Protein AF-A0AA43J8G1-F1 (afdb_monomer_lite)

Structure (mmCIF, N/CA/C/O backbone):
data_AF-A0AA43J8G1-F1
#
_entry.id   AF-A0AA43J8G1-F1
#
loop_
_atom_site.group_PDB
_atom_site.id
_atom_site.type_symbol
_atom_site.label_atom_id
_atom_site.label_alt_id
_atom_site.label_comp_id
_atom_site.label_asym_id
_atom_site.label_entity_id
_atom_site.label_seq_id
_atom_site.pdbx_PDB_ins_code
_atom_site.Cartn_x
_atom_site.Cartn_y
_atom_site.Cartn_z
_atom_site.occupancy
_atom_site.B_iso_or_equiv
_atom_site.auth_seq_id
_atom_site.auth_comp_id
_atom_site.auth_asym_id
_atom_site.auth_atom_id
_atom_site.pdbx_PDB_model_num
ATOM 1 N N . MET A 1 1 ? -18.844 6.694 15.145 1.00 42.03 1 MET A N 1
ATOM 2 C CA . MET A 1 1 ? -17.900 7.613 14.473 1.00 42.03 1 MET A CA 1
ATOM 3 C C . MET A 1 1 ? -17.092 6.788 13.487 1.00 42.03 1 MET A C 1
ATOM 5 O O . MET A 1 1 ? -16.266 6.000 13.926 1.00 42.03 1 MET A O 1
ATOM 9 N N . SER A 1 2 ? -17.385 6.872 12.188 1.00 48.81 2 SER A N 1
ATOM 10 C CA . SER A 1 2 ? -16.621 6.143 11.168 1.00 48.81 2 SER A CA 1
ATOM 11 C C . SER A 1 2 ? -15.239 6.784 11.054 1.00 48.81 2 SER A C 1
ATOM 13 O O . SER A 1 2 ? -15.141 7.952 10.679 1.00 48.81 2 SER A O 1
ATOM 15 N N . LYS A 1 3 ? -14.180 6.070 11.452 1.00 57.44 3 LYS A N 1
ATOM 16 C CA . LYS A 1 3 ? -12.802 6.531 11.239 1.00 57.44 3 LYS A CA 1
ATOM 17 C C . LYS A 1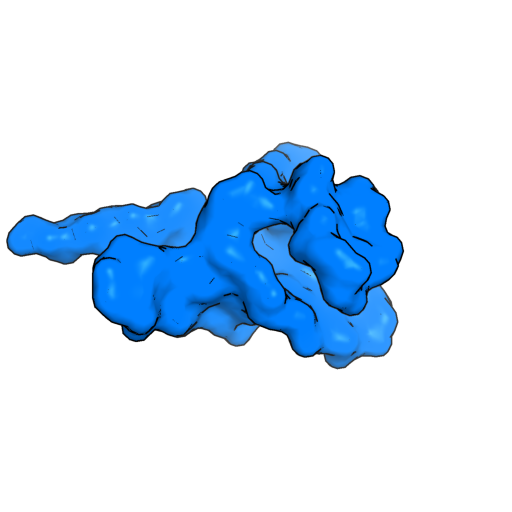 3 ? -12.599 6.692 9.727 1.00 57.44 3 LYS A C 1
ATOM 19 O O . LYS A 1 3 ? -12.797 5.732 8.990 1.00 57.44 3 LYS A O 1
ATOM 24 N N . LYS A 1 4 ? -12.267 7.904 9.271 1.00 74.56 4 LYS A N 1
ATOM 25 C CA . LYS A 1 4 ? -11.865 8.150 7.879 1.00 74.56 4 LYS A CA 1
ATOM 26 C C . LYS A 1 4 ? -10.583 7.363 7.599 1.00 74.56 4 LYS A C 1
ATOM 28 O O . LYS A 1 4 ? -9.660 7.409 8.409 1.00 74.56 4 LYS A O 1
ATOM 33 N N . VAL A 1 5 ? -10.552 6.646 6.482 1.00 82.00 5 VAL A N 1
ATOM 34 C CA . VAL A 1 5 ? -9.317 6.078 5.925 1.00 82.00 5 VAL A CA 1
ATOM 35 C C . VAL A 1 5 ? -8.427 7.221 5.429 1.00 82.00 5 VAL A C 1
ATOM 37 O O . VAL A 1 5 ? -8.942 8.256 5.002 1.00 82.00 5 VAL A O 1
ATOM 40 N N . LYS A 1 6 ? -7.105 7.069 5.544 1.00 86.69 6 LYS A N 1
ATOM 41 C CA . LYS A 1 6 ? -6.131 8.095 5.138 1.00 86.69 6 LYS A CA 1
ATOM 42 C C . LYS A 1 6 ? -5.938 8.139 3.623 1.00 86.69 6 LYS A C 1
ATOM 44 O O . LYS A 1 6 ? -5.704 9.217 3.086 1.00 86.69 6 LYS A O 1
ATOM 49 N N . PHE A 1 7 ? -6.048 6.986 2.964 1.00 91.62 7 PHE A N 1
ATOM 50 C CA . PHE A 1 7 ? -5.938 6.856 1.513 1.00 91.62 7 PHE A CA 1
ATOM 51 C C . PHE A 1 7 ? -7.203 6.233 0.927 1.00 91.62 7 PHE A C 1
ATOM 53 O O . PHE A 1 7 ? -7.833 5.378 1.554 1.00 91.62 7 PHE A O 1
ATOM 60 N N . GLU A 1 8 ? -7.576 6.667 -0.271 1.00 92.38 8 GLU A N 1
ATOM 61 C CA . GLU A 1 8 ? -8.773 6.203 -0.973 1.00 92.38 8 GLU A CA 1
ATOM 62 C C . GLU A 1 8 ? -8.436 5.197 -2.076 1.00 92.38 8 GLU A C 1
ATOM 64 O O . GLU A 1 8 ? -7.316 5.142 -2.580 1.00 92.38 8 GLU A O 1
ATOM 69 N N . TYR A 1 9 ? -9.420 4.388 -2.468 1.00 92.25 9 TYR A N 1
ATOM 70 C CA . TYR A 1 9 ? -9.268 3.478 -3.600 1.00 92.25 9 TYR A CA 1
ATOM 71 C C . TYR A 1 9 ? -8.972 4.269 -4.883 1.00 92.25 9 TYR A C 1
ATOM 73 O O . TYR A 1 9 ? -9.657 5.244 -5.186 1.00 92.25 9 TYR A O 1
ATOM 81 N N . GLY A 1 10 ? -7.968 3.839 -5.642 1.00 92.19 10 GLY A N 1
ATOM 82 C CA . GLY A 1 10 ? -7.469 4.516 -6.837 1.00 92.19 10 GLY A CA 1
ATOM 83 C C . GLY A 1 10 ? -6.510 5.675 -6.554 1.00 92.19 10 GLY A C 1
ATOM 84 O O . GLY A 1 10 ? -5.984 6.257 -7.498 1.00 92.19 10 GLY A O 1
ATOM 85 N N . GLN A 1 11 ? -6.256 6.017 -5.287 1.00 94.06 11 GLN A N 1
ATOM 86 C CA . GLN A 1 11 ? -5.293 7.058 -4.943 1.00 94.06 11 GLN A CA 1
ATOM 87 C C . GLN A 1 11 ? -3.859 6.580 -5.197 1.00 94.06 11 GLN A C 1
ATOM 89 O O . GLN A 1 11 ? -3.473 5.489 -4.771 1.00 94.06 11 GLN A O 1
ATOM 94 N N . THR A 1 12 ? -3.054 7.435 -5.826 1.00 94.12 12 THR A N 1
ATOM 95 C CA . THR A 1 12 ? -1.610 7.228 -5.951 1.00 94.12 12 THR A CA 1
ATOM 96 C C . THR A 1 12 ? -0.917 7.488 -4.614 1.00 94.12 12 THR A C 1
ATOM 98 O O . THR A 1 12 ? -1.096 8.532 -3.979 1.00 94.12 12 THR A O 1
ATOM 101 N N . VAL A 1 13 ? -0.096 6.538 -4.186 1.00 93.12 13 VAL A N 1
ATOM 102 C CA . VAL A 1 13 ? 0.694 6.601 -2.955 1.00 93.12 13 VAL A CA 1
ATOM 103 C C . VAL A 1 13 ? 2.144 6.234 -3.239 1.00 93.12 13 VAL A C 1
ATOM 105 O O . VAL A 1 13 ? 2.438 5.498 -4.181 1.00 93.12 13 VAL A O 1
ATOM 108 N N . SER A 1 14 ? 3.058 6.741 -2.420 1.00 91.81 14 SER A N 1
ATOM 109 C CA . SER A 1 14 ? 4.469 6.367 -2.429 1.00 91.81 14 SER A CA 1
ATOM 110 C C . SER A 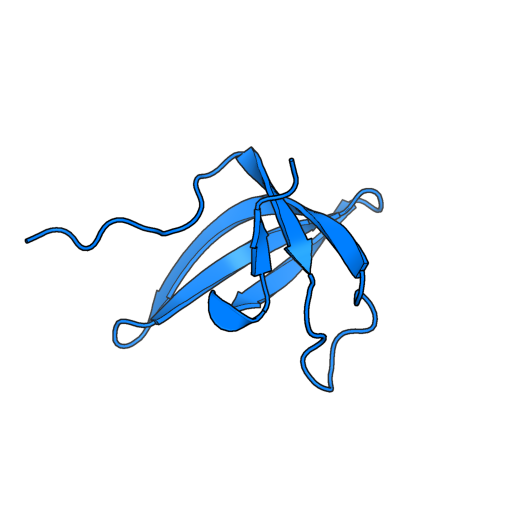1 14 ? 4.824 5.570 -1.176 1.00 91.81 14 SER A C 1
ATOM 112 O O . SER A 1 14 ? 4.341 5.854 -0.076 1.00 91.81 14 SER A O 1
ATOM 114 N N . VAL A 1 15 ? 5.679 4.560 -1.334 1.00 88.88 15 VAL A N 1
ATOM 115 C CA . VAL A 1 15 ? 6.193 3.765 -0.211 1.00 88.88 15 VAL A CA 1
ATOM 116 C C . VAL A 1 15 ? 7.406 4.479 0.387 1.00 88.88 15 VAL A C 1
ATOM 118 O O . VAL A 1 15 ? 8.505 4.444 -0.169 1.00 88.88 15 VAL A O 1
ATOM 121 N N . VAL A 1 16 ? 7.221 5.140 1.530 1.00 84.19 16 VAL A N 1
ATOM 122 C CA . VAL A 1 16 ? 8.260 5.980 2.163 1.00 84.19 16 VAL A CA 1
ATOM 123 C C . VAL A 1 16 ? 9.224 5.189 3.041 1.00 84.19 16 VAL A C 1
ATOM 125 O O . VAL A 1 16 ? 10.382 5.574 3.227 1.00 84.19 16 VAL A O 1
ATOM 128 N N . GLN A 1 17 ? 8.776 4.046 3.549 1.00 70.38 17 GLN A N 1
ATOM 129 C CA . GLN A 1 17 ? 9.591 3.164 4.362 1.00 70.38 17 GLN A CA 1
ATOM 130 C C . GLN A 1 17 ? 9.248 1.724 4.009 1.00 70.38 17 GLN A C 1
ATOM 132 O O . GLN A 1 17 ? 8.135 1.256 4.217 1.00 70.38 17 GLN A O 1
ATOM 137 N N . ALA A 1 18 ? 10.226 1.026 3.440 1.00 60.09 18 ALA A N 1
ATOM 138 C CA . ALA A 1 18 ? 10.122 -0.404 3.246 1.00 60.09 18 ALA A CA 1
ATOM 139 C C . ALA A 1 18 ? 10.024 -1.075 4.621 1.00 60.09 18 ALA A C 1
ATOM 141 O O . ALA A 1 18 ? 10.932 -0.936 5.446 1.00 60.09 18 ALA A O 1
ATOM 142 N N . ALA A 1 19 ? 8.953 -1.837 4.853 1.00 59.75 19 ALA A N 1
ATOM 143 C CA . ALA A 1 19 ? 9.028 -2.941 5.799 1.00 59.75 19 ALA A CA 1
ATOM 144 C C . ALA A 1 19 ? 10.273 -3.786 5.448 1.00 59.75 19 ALA A C 1
ATOM 146 O O . ALA A 1 19 ? 10.649 -3.843 4.275 1.00 59.75 19 ALA A O 1
ATOM 147 N N . PRO A 1 20 ? 10.929 -4.458 6.409 1.00 57.56 20 PRO A N 1
ATOM 148 C CA . PRO A 1 20 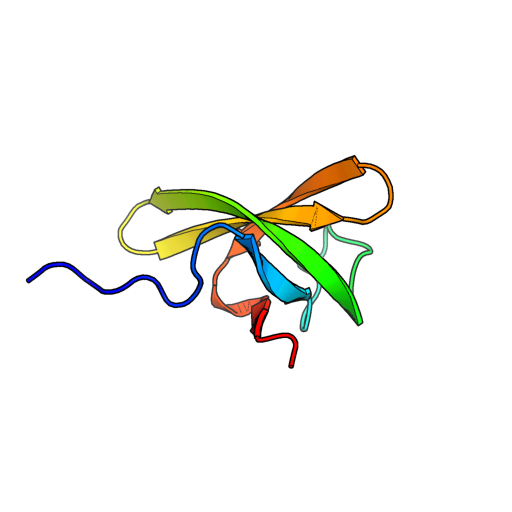? 12.162 -5.213 6.148 1.00 57.56 20 PRO A CA 1
ATOM 149 C C . PRO A 1 20 ? 12.033 -6.274 5.037 1.00 57.56 20 PRO A C 1
ATOM 151 O O . PRO A 1 20 ? 13.039 -6.763 4.535 1.00 57.56 20 PRO A O 1
ATOM 154 N N . THR A 1 21 ? 10.807 -6.618 4.643 1.00 56.97 21 THR A N 1
ATOM 155 C CA . THR A 1 21 ? 10.457 -7.578 3.593 1.00 56.97 21 THR A CA 1
ATOM 156 C C . THR A 1 21 ? 10.208 -6.968 2.211 1.00 56.97 21 THR A C 1
ATOM 158 O O . THR A 1 21 ? 10.074 -7.723 1.254 1.00 56.97 21 THR A O 1
ATOM 161 N N . THR A 1 22 ? 10.130 -5.642 2.071 1.00 63.19 22 THR A N 1
ATOM 162 C CA . THR A 1 22 ? 9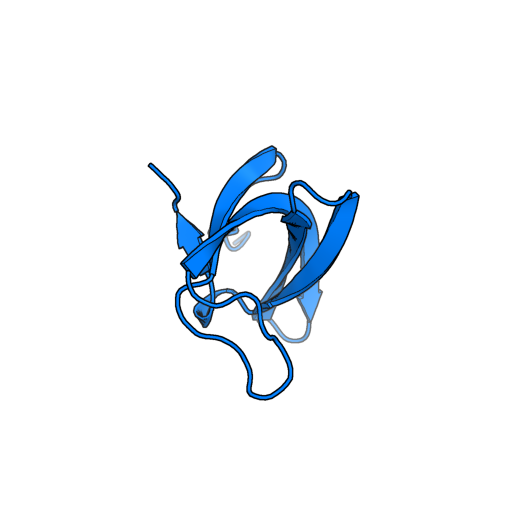.704 -5.003 0.818 1.00 63.19 22 THR A CA 1
ATOM 163 C C . THR A 1 22 ? 10.862 -4.264 0.153 1.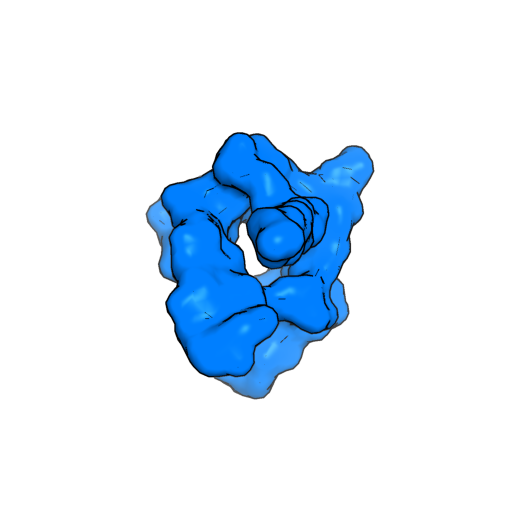00 63.19 22 THR A C 1
ATOM 165 O O . THR A 1 22 ? 11.446 -3.347 0.717 1.00 63.19 22 THR A O 1
ATOM 168 N N . HIS A 1 23 ? 11.167 -4.594 -1.100 1.00 65.19 23 HIS A N 1
ATOM 169 C CA . HIS A 1 23 ? 12.199 -3.902 -1.884 1.00 65.19 23 HIS A CA 1
ATOM 170 C C . HIS A 1 23 ? 11.698 -2.612 -2.574 1.00 65.19 23 HIS A C 1
ATOM 172 O O . HIS A 1 23 ? 12.435 -2.013 -3.348 1.00 65.19 23 HIS A O 1
ATOM 178 N N . ARG A 1 24 ? 10.462 -2.161 -2.302 1.00 68.38 24 ARG A N 1
ATOM 179 C CA . ARG A 1 24 ? 9.763 -1.079 -3.035 1.00 68.38 24 ARG A CA 1
ATOM 180 C C . ARG A 1 24 ? 9.924 0.322 -2.440 1.00 68.38 24 ARG A C 1
ATOM 182 O O . ARG A 1 24 ? 9.093 1.190 -2.691 1.00 68.38 24 ARG A O 1
ATOM 189 N N . ARG A 1 25 ? 10.955 0.569 -1.631 1.00 65.62 25 ARG A N 1
ATOM 190 C CA . ARG A 1 25 ? 11.186 1.904 -1.056 1.00 65.62 25 ARG A CA 1
ATOM 191 C C . ARG A 1 25 ? 11.316 2.938 -2.186 1.00 65.62 25 ARG A C 1
ATOM 193 O O . ARG A 1 25 ? 12.051 2.687 -3.129 1.00 65.62 25 ARG A O 1
ATOM 200 N N . GLU A 1 26 ? 10.606 4.061 -2.086 1.00 67.25 26 GLU A N 1
ATOM 201 C CA . GLU A 1 26 ? 10.560 5.140 -3.097 1.00 67.25 26 GLU A CA 1
ATOM 202 C C . GLU A 1 26 ? 9.797 4.800 -4.396 1.00 67.25 26 GLU A C 1
ATOM 204 O O . GLU A 1 26 ? 9.858 5.556 -5.366 1.00 67.25 26 GLU A O 1
ATOM 209 N N . HIS A 1 27 ? 9.017 3.711 -4.422 1.00 81.62 27 HIS A N 1
ATOM 210 C CA . HIS A 1 27 ? 8.121 3.405 -5.541 1.00 81.62 27 HIS A CA 1
ATOM 211 C C . HIS A 1 27 ? 6.719 3.991 -5.339 1.00 81.62 27 HIS A C 1
ATOM 213 O O . HIS A 1 27 ? 6.189 4.010 -4.225 1.00 81.62 27 HIS A O 1
ATOM 219 N N . TYR A 1 28 ? 6.109 4.413 -6.448 1.00 89.75 28 TYR A N 1
ATOM 220 C CA . TYR A 1 28 ? 4.716 4.848 -6.520 1.00 89.75 28 TYR A CA 1
ATOM 221 C C . TYR A 1 28 ? 3.826 3.697 -6.981 1.00 89.75 28 TYR A C 1
ATOM 223 O O . TYR A 1 28 ? 4.192 2.951 -7.892 1.00 89.75 28 TYR A O 1
ATOM 231 N N . GLY A 1 29 ? 2.647 3.588 -6.383 1.00 92.12 29 GLY A N 1
ATOM 232 C CA . GLY A 1 29 ? 1.605 2.655 -6.793 1.00 92.12 29 GLY A CA 1
ATOM 233 C C . GLY A 1 29 ? 0.217 3.213 -6.502 1.00 92.12 29 GLY A C 1
ATOM 234 O O . GLY A 1 29 ? 0.078 4.281 -5.908 1.00 92.12 29 GLY A O 1
ATOM 235 N N . SER A 1 30 ? -0.814 2.501 -6.941 1.00 95.12 30 SER A N 1
ATOM 236 C CA . SER A 1 30 ? -2.213 2.891 -6.742 1.00 95.12 30 SER A CA 1
ATOM 237 C C . SER A 1 30 ? -2.872 2.000 -5.699 1.00 95.12 30 SER A C 1
ATOM 239 O O . SER A 1 30 ? -2.729 0.780 -5.741 1.00 95.12 30 SER A O 1
ATOM 241 N N . VAL A 1 31 ? -3.622 2.589 -4.769 1.00 95.12 31 VAL A N 1
ATOM 242 C CA . VAL A 1 31 ? -4.392 1.823 -3.782 1.00 95.12 31 VAL A CA 1
ATOM 243 C C . VAL A 1 31 ? -5.492 1.038 -4.499 1.00 95.12 31 VAL A C 1
ATOM 245 O O . VAL A 1 31 ? -6.433 1.619 -5.032 1.00 95.12 31 VAL A O 1
ATOM 248 N N . CYS A 1 32 ? -5.405 -0.286 -4.483 1.00 95.31 32 CYS A N 1
ATOM 249 C CA . CYS A 1 32 ? -6.372 -1.199 -5.096 1.00 95.31 32 CYS A CA 1
ATOM 250 C C . CYS A 1 32 ? -7.127 -2.049 -4.061 1.00 95.31 32 CYS A C 1
ATOM 252 O O . CYS A 1 32 ? -7.919 -2.921 -4.418 1.00 95.31 32 CYS A O 1
ATOM 254 N N . GLY A 1 33 ? -6.914 -1.798 -2.768 1.00 94.75 33 GLY A N 1
ATOM 255 C CA . GLY A 1 33 ? -7.634 -2.456 -1.685 1.00 94.75 33 GLY A CA 1
ATOM 256 C C . GLY A 1 33 ? -7.372 -1.791 -0.341 1.00 94.75 33 GLY A C 1
ATOM 257 O O . GLY A 1 33 ? -6.309 -1.218 -0.116 1.00 94.75 33 GLY A O 1
ATOM 258 N N . ILE A 1 34 ? -8.354 -1.856 0.557 1.00 94.12 34 ILE A N 1
ATOM 259 C CA . ILE A 1 34 ? -8.255 -1.307 1.912 1.00 94.12 34 ILE A CA 1
ATOM 260 C C . ILE A 1 34 ? -8.816 -2.343 2.878 1.00 94.12 34 ILE A C 1
ATOM 262 O O . ILE A 1 34 ? -9.940 -2.820 2.709 1.00 94.12 34 ILE A O 1
ATOM 266 N N . ARG A 1 35 ? -8.038 -2.685 3.900 1.00 92.50 35 ARG A N 1
ATOM 267 C CA . ARG A 1 35 ? -8.398 -3.649 4.935 1.00 92.50 35 ARG A CA 1
ATOM 268 C C . ARG A 1 35 ? -8.165 -3.039 6.309 1.00 92.50 35 ARG A C 1
ATOM 270 O O . ARG A 1 35 ? -7.171 -2.360 6.529 1.00 92.50 35 ARG A O 1
ATOM 277 N N . GLN A 1 36 ? -9.062 -3.312 7.251 1.00 90.69 36 GLN A N 1
ATOM 278 C CA . GLN A 1 36 ? -8.913 -2.871 8.635 1.00 90.69 36 GLN A CA 1
ATOM 279 C C . GLN A 1 36 ? -8.790 -4.076 9.571 1.00 90.69 36 GLN A C 1
ATOM 281 O O . GLN A 1 36 ? -9.637 -4.969 9.540 1.00 90.69 36 GLN A O 1
ATOM 286 N N . VAL A 1 37 ? -7.746 -4.099 10.400 1.00 88.75 37 VAL A N 1
ATOM 287 C CA . VAL A 1 37 ? -7.488 -5.152 11.397 1.00 88.75 37 VAL A CA 1
ATOM 288 C C . VAL A 1 37 ? -7.132 -4.480 12.718 1.00 88.75 37 VAL A C 1
ATOM 290 O O . VAL A 1 37 ? -6.253 -3.627 12.748 1.00 88.75 37 VAL A O 1
ATOM 293 N N . ASP A 1 38 ? -7.865 -4.789 13.791 1.00 87.88 38 ASP A N 1
ATOM 294 C CA . ASP A 1 38 ? -7.643 -4.231 15.140 1.00 87.88 38 ASP A CA 1
ATOM 295 C C . ASP A 1 38 ? -7.531 -2.690 15.193 1.00 87.88 38 ASP A C 1
ATOM 297 O O . ASP A 1 38 ? -6.851 -2.105 16.031 1.00 87.88 38 ASP A O 1
ATOM 301 N N . GLY A 1 39 ? -8.223 -1.998 14.281 1.00 85.38 39 GLY A N 1
ATOM 302 C CA . GLY A 1 39 ? -8.206 -0.536 14.183 1.00 85.38 39 GLY A CA 1
ATOM 303 C C . GLY A 1 39 ? -7.035 0.055 13.390 1.00 85.38 39 GLY A C 1
ATOM 304 O O . GLY A 1 39 ? -6.991 1.280 13.254 1.00 85.38 39 GLY A O 1
ATOM 305 N N . HIS A 1 40 ? -6.160 -0.784 12.835 1.00 87.94 40 HIS A N 1
ATOM 306 C CA . HIS A 1 40 ? -5.103 -0.421 11.894 1.00 87.94 40 HIS A CA 1
ATOM 307 C C . HIS A 1 40 ? -5.588 -0.594 10.452 1.00 87.94 40 HIS A C 1
ATOM 309 O O . HIS A 1 40 ? -6.234 -1.593 10.127 1.00 87.94 40 HIS A O 1
ATOM 315 N N . ASN A 1 41 ? -5.284 0.383 9.595 1.00 90.38 41 ASN A N 1
ATOM 316 C CA . ASN A 1 41 ? -5.580 0.317 8.166 1.00 90.38 41 ASN A CA 1
ATOM 317 C C . ASN A 1 41 ? -4.370 -0.235 7.408 1.00 90.38 41 ASN A C 1
ATOM 319 O O . ASN A 1 41 ? -3.249 0.261 7.554 1.00 90.38 41 ASN A O 1
ATOM 323 N N . PHE A 1 42 ? -4.642 -1.221 6.567 1.00 92.06 42 PHE A N 1
ATOM 324 C CA . PHE A 1 42 ? -3.725 -1.824 5.619 1.00 92.06 42 PHE A CA 1
ATOM 325 C C . PHE A 1 42 ? -4.230 -1.528 4.213 1.00 92.06 42 PHE A C 1
ATOM 327 O O . PHE A 1 42 ? -5.426 -1.633 3.930 1.00 92.06 42 PHE A O 1
ATOM 334 N N . TYR A 1 43 ? -3.319 -1.137 3.339 1.00 93.00 43 TYR A N 1
ATOM 335 C CA . TYR A 1 43 ? -3.614 -0.713 1.983 1.00 93.00 43 TYR A CA 1
ATOM 336 C C . TYR A 1 43 ? -2.900 -1.653 1.027 1.00 93.00 43 TYR A C 1
ATOM 338 O O . TYR A 1 43 ? -1.692 -1.853 1.129 1.00 93.00 43 TYR A O 1
ATOM 346 N N . LEU A 1 44 ? -3.656 -2.228 0.102 1.00 94.25 44 LEU A N 1
ATOM 347 C CA . LEU A 1 44 ? -3.106 -2.991 -1.002 1.00 94.25 44 LEU A CA 1
ATOM 348 C C . LEU A 1 44 ? -2.739 -2.000 -2.107 1.00 94.25 44 LEU A C 1
ATOM 350 O O . LEU A 1 44 ? -3.600 -1.246 -2.562 1.00 94.25 44 LEU A O 1
ATOM 354 N N . VAL A 1 45 ? -1.469 -1.973 -2.496 1.00 93.00 45 VAL A N 1
ATOM 355 C CA . VAL A 1 45 ? -0.920 -1.027 -3.472 1.00 93.00 45 VAL A CA 1
ATOM 356 C C . VAL A 1 45 ? -0.447 -1.799 -4.694 1.00 93.00 45 VAL A C 1
ATOM 358 O O . VAL A 1 45 ? 0.451 -2.629 -4.578 1.00 93.00 45 VAL A O 1
ATOM 361 N N . GLU A 1 46 ? -1.051 -1.526 -5.850 1.00 93.88 46 GLU A N 1
ATOM 362 C CA . GLU A 1 46 ? -0.655 -2.071 -7.151 1.00 93.88 46 GLU A CA 1
ATOM 363 C C . GLU A 1 46 ? 0.414 -1.185 -7.799 1.00 93.88 46 GLU A C 1
ATOM 365 O O . GLU A 1 46 ? 0.250 0.034 -7.919 1.0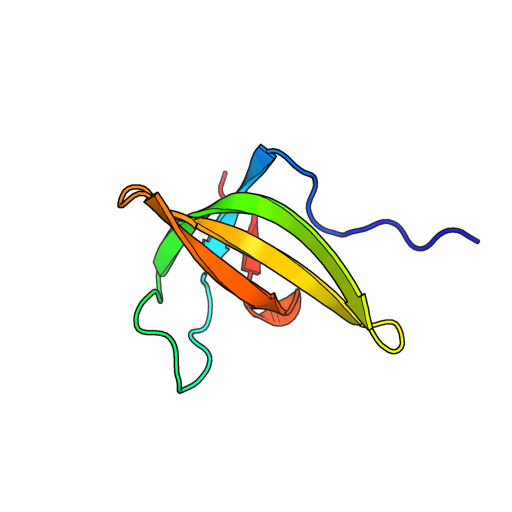0 93.88 46 GLU A O 1
ATOM 370 N N . PHE A 1 47 ? 1.518 -1.801 -8.214 1.00 90.75 47 PHE A N 1
ATOM 371 C CA . PHE A 1 47 ? 2.634 -1.139 -8.882 1.00 90.75 47 PHE A CA 1
ATOM 372 C C . PHE A 1 47 ? 2.574 -1.324 -10.402 1.00 90.75 47 PHE A C 1
ATOM 374 O O . PHE A 1 47 ? 1.802 -2.115 -10.939 1.00 90.75 47 PHE A O 1
ATOM 381 N N . SER A 1 48 ? 3.433 -0.600 -11.122 1.00 88.94 48 SER A N 1
ATOM 382 C CA . SER A 1 48 ? 3.483 -0.608 -12.591 1.00 88.94 48 SER A CA 1
ATOM 383 C C . SER A 1 48 ? 3.850 -1.955 -13.222 1.00 88.94 48 SER A C 1
ATOM 385 O O . SER A 1 48 ? 3.646 -2.139 -14.419 1.00 88.94 48 SER A O 1
ATOM 387 N N . ASP A 1 49 ? 4.383 -2.898 -12.447 1.00 87.81 49 ASP A N 1
ATOM 388 C CA . ASP A 1 49 ? 4.637 -4.271 -12.885 1.00 87.81 49 ASP A CA 1
ATOM 389 C C . ASP A 1 49 ? 3.429 -5.204 -12.702 1.00 87.81 49 ASP A C 1
ATOM 391 O O . ASP A 1 49 ? 3.525 -6.396 -12.996 1.00 87.81 49 ASP A O 1
ATOM 395 N N . GLY A 1 50 ? 2.290 -4.668 -12.249 1.00 87.75 50 GLY A N 1
ATOM 396 C CA . GLY A 1 50 ? 1.050 -5.407 -12.028 1.00 87.75 50 GLY A CA 1
ATOM 397 C C . GLY A 1 50 ? 1.051 -6.253 -10.755 1.00 87.75 50 GLY A C 1
ATOM 398 O O . GLY A 1 50 ? 0.128 -7.039 -10.549 1.00 87.75 50 GLY A O 1
ATOM 399 N N . LEU A 1 51 ? 2.076 -6.130 -9.904 1.00 89.88 51 LEU A N 1
ATOM 400 C CA . LEU A 1 51 ? 2.092 -6.762 -8.590 1.00 89.88 51 LEU A CA 1
ATOM 401 C C . LEU A 1 51 ? 1.457 -5.837 -7.557 1.00 89.88 51 LEU A C 1
ATOM 403 O O . LEU A 1 51 ? 1.665 -4.624 -7.578 1.00 89.88 51 LEU A O 1
ATOM 407 N N . ALA A 1 52 ? 0.716 -6.432 -6.626 1.00 90.88 52 ALA A N 1
ATOM 408 C CA . ALA A 1 52 ? 0.113 -5.723 -5.512 1.00 90.88 52 ALA A CA 1
ATOM 409 C C . ALA A 1 52 ? 0.679 -6.226 -4.180 1.00 90.88 52 ALA A C 1
ATOM 411 O O . ALA A 1 52 ? 0.750 -7.434 -3.947 1.00 90.88 52 ALA A O 1
ATOM 412 N N . GLU A 1 53 ? 1.070 -5.301 -3.306 1.00 90.81 53 GLU A N 1
ATOM 413 C CA . GLU A 1 53 ? 1.613 -5.603 -1.977 1.00 90.81 53 GLU A CA 1
ATOM 414 C C . GLU A 1 53 ? 0.835 -4.843 -0.893 1.00 90.81 53 GLU A C 1
ATOM 416 O O . GLU A 1 53 ? 0.316 -3.751 -1.131 1.00 90.81 53 GLU A O 1
ATOM 421 N N . GLU A 1 54 ? 0.706 -5.442 0.294 1.00 91.50 54 GLU A N 1
ATOM 422 C CA . GLU A 1 54 ? -0.015 -4.851 1.427 1.00 91.50 54 GLU A CA 1
ATOM 423 C C . GLU A 1 54 ? 0.940 -4.023 2.298 1.00 91.50 54 GLU A C 1
ATOM 425 O O . GLU A 1 54 ? 1.996 -4.502 2.713 1.00 91.50 54 GLU A O 1
ATOM 430 N N . PHE A 1 55 ? 0.543 -2.790 2.613 1.00 90.44 55 PHE A N 1
ATOM 431 C CA . PHE A 1 55 ? 1.298 -1.869 3.455 1.00 90.44 55 PHE A CA 1
ATOM 432 C C . PHE A 1 55 ? 0.428 -1.297 4.570 1.00 90.44 55 PHE A C 1
ATOM 434 O O . PHE A 1 55 ? -0.714 -0.891 4.347 1.00 90.44 55 PHE A O 1
ATOM 441 N N . SER A 1 56 ? 0.990 -1.189 5.771 1.00 90.12 56 SER A N 1
ATOM 442 C CA . SER A 1 56 ? 0.401 -0.375 6.835 1.00 90.12 56 SER A CA 1
ATOM 443 C C . SER A 1 56 ? 0.390 1.104 6.447 1.00 90.12 56 SER A C 1
ATOM 445 O O . SER A 1 56 ? 1.286 1.592 5.758 1.00 90.12 56 SER A O 1
ATOM 447 N N . GLU A 1 57 ? -0.587 1.842 6.970 1.00 88.94 57 GLU A N 1
ATOM 448 C CA . GLU A 1 57 ? -0.744 3.290 6.764 1.00 88.94 57 GLU A CA 1
ATOM 449 C C . GLU A 1 57 ? 0.528 4.127 6.997 1.00 88.94 57 GLU A C 1
ATOM 451 O O . GLU A 1 57 ? 0.725 5.160 6.354 1.00 88.94 57 GLU A O 1
ATOM 456 N N . GLU A 1 58 ? 1.374 3.704 7.937 1.00 88.50 58 GLU A N 1
ATOM 457 C CA . GLU A 1 58 ? 2.617 4.382 8.319 1.00 88.50 58 GLU A CA 1
ATOM 458 C C . GLU A 1 58 ? 3.726 4.284 7.261 1.00 88.50 58 GLU A C 1
ATOM 460 O O . GLU A 1 58 ? 4.610 5.137 7.225 1.00 88.50 58 GLU A O 1
ATOM 465 N N . PHE A 1 59 ? 3.659 3.291 6.368 1.00 89.69 59 PHE A N 1
ATOM 466 C CA . PHE A 1 59 ? 4.651 3.071 5.310 1.00 89.69 59 PHE A CA 1
ATOM 467 C C . PHE A 1 59 ? 4.314 3.803 4.008 1.00 89.69 59 PHE A C 1
ATOM 469 O O . PHE A 1 59 ? 5.101 3.758 3.059 1.00 89.69 59 PHE A O 1
ATOM 476 N N . LEU A 1 60 ? 3.166 4.485 3.961 1.00 90.06 60 LEU A N 1
ATOM 477 C CA . LEU A 1 60 ? 2.648 5.159 2.778 1.00 90.06 60 LEU A CA 1
ATOM 478 C C . LEU A 1 60 ? 2.564 6.677 2.971 1.00 90.06 60 LEU A C 1
ATOM 480 O O . LEU A 1 60 ? 2.164 7.180 4.028 1.00 90.06 60 LEU A O 1
ATOM 484 N N . ALA A 1 61 ? 2.870 7.410 1.906 1.00 90.88 61 ALA A N 1
ATOM 485 C CA . ALA A 1 61 ? 2.574 8.830 1.766 1.00 90.88 61 ALA A CA 1
ATOM 486 C C . ALA A 1 61 ? 1.734 9.077 0.509 1.00 90.88 61 ALA A C 1
ATOM 488 O O . ALA A 1 61 ? 1.752 8.282 -0.428 1.00 90.88 61 ALA A O 1
ATOM 489 N N . SER A 1 62 ? 0.979 10.176 0.483 1.00 88.75 62 SER A N 1
ATOM 490 C CA . SER A 1 62 ? 0.276 10.597 -0.730 1.00 88.75 62 SER A CA 1
ATOM 491 C C . SER A 1 62 ? 1.298 10.928 -1.816 1.00 88.75 62 SER A C 1
ATOM 493 O O . SER A 1 62 ? 2.204 11.724 -1.571 1.00 88.75 62 SER A O 1
ATOM 495 N N . GLY A 1 63 ? 1.159 10.314 -2.992 1.00 76.56 63 GLY A N 1
ATOM 496 C CA . GLY A 1 63 ? 1.884 10.745 -4.181 1.00 76.56 63 GLY A CA 1
ATOM 497 C C . GLY A 1 63 ? 1.149 11.940 -4.771 1.00 76.56 63 GLY A C 1
ATOM 498 O O . GLY A 1 63 ? 0.011 11.778 -5.210 1.00 76.56 63 GLY A O 1
ATOM 499 N N . GLU A 1 64 ? 1.756 13.123 -4.696 1.00 59.59 64 GLU A N 1
ATOM 500 C CA . GLU A 1 64 ? 1.310 14.311 -5.442 1.00 59.59 64 GLU A CA 1
ATOM 501 C C . GLU A 1 64 ? 1.732 14.231 -6.914 1.00 59.59 64 GLU A C 1
ATOM 503 O O . GLU A 1 64 ? 2.833 13.693 -7.187 1.00 59.59 64 GLU A O 1
#

pLDDT: mean 83.44, std 13.34, range [42.03, 95.31]

Foldseek 3Di:
DDPDDPDDAQFKKAQCDDDPPDPRHGFIFGFHDWDADPNWIWTWTAGPVRDTDIDTPVRIDGDD

Sequence (64 aa):
MSKKVKFEYGQTVSVVQAAPTTHRREHYGSVCGIRQVDGHNFYLVEFSDGLAEEFSEEFLASGE

Radius of gyration: 11.09 Å; chains: 1; bounding box: 30×22×28 Å

Secondary structure (DSSP, 8-state):
--PPPSS-TT-EEEE-S--TT---TT-EEEEEEEEEETTEEEEEEE-TTS-EEEEEGGGEEE--